Protein AF-A0A5K0VVV8-F1 (afdb_monomer_lite)

Radius of gyration: 10.71 Å; chains: 1; bounding box: 29×16×25 Å

Sequence (47 aa):
IAIGTDDVYKTAEVVKLAGGKITREPGPLPGINTKITACLDPDGWKT

Foldseek 3Di:
DDDDDPDQQVVVVVCVVVVWAWPAHWFADPPHGDTHTDIADPVRDDD

InterPro domains:
  IPR004360 Glyoxalase/fosfomycin resistance/dioxygenase domain [PF00903] (1-46)
  IPR029068 Glyoxalase/Bleomycin resistance protein/Dihydroxybiphenyl dioxygenase [G3DSA:3.10.180.10] (1-47)
  IPR029068 Glyoxalase/Bleomycin resistance protein/Dihydroxybiphenyl dioxygenase [SSF54593] (1-45)
  IPR037523 Vicinal oxygen chelate (VOC), core domain [PS51819] (1-47)

Secondary structure (DSSP, 8-state):
-----S-HHHHHHHHHHTT-EEEEEEEEPTTT--EEEEEE-TT----

Organism: NCBI:txid210225

Structure (mmCIF, N/CA/C/O backbone):
data_AF-A0A5K0VVV8-F1
#
_entry.id   AF-A0A5K0VVV8-F1
#
loop_
_atom_site.group_PDB
_atom_site.id
_atom_site.type_symbol
_atom_site.label_atom_id
_atom_site.label_alt_id
_atom_site.label_comp_id
_atom_site.label_asym_id
_atom_site.label_entity_id
_atom_site.label_seq_id
_atom_site.pdbx_PDB_ins_code
_atom_site.Cartn_x
_atom_site.Cartn_y
_atom_site.Cartn_z
_atom_site.occupancy
_atom_site.B_iso_or_equiv
_atom_site.auth_seq_id
_atom_site.auth_comp_id
_atom_site.auth_asym_id
_atom_site.auth_atom_id
_atom_site.pdbx_PDB_model_num
ATOM 1 N N . ILE A 1 1 ? 0.885 -10.990 3.833 1.00 86.06 1 ILE A N 1
ATOM 2 C CA . ILE A 1 1 ? 0.215 -11.781 2.762 1.00 86.06 1 ILE A CA 1
ATOM 3 C C . ILE A 1 1 ? 0.353 -11.012 1.454 1.00 86.06 1 ILE A C 1
ATOM 5 O O . ILE A 1 1 ? 0.166 -9.801 1.466 1.00 86.06 1 ILE A O 1
ATOM 9 N N . ALA A 1 2 ? 0.696 -11.679 0.349 1.00 91.12 2 ALA A N 1
ATOM 10 C CA . ALA A 1 2 ? 0.758 -11.053 -0.972 1.00 91.12 2 ALA A CA 1
ATOM 11 C C . ALA A 1 2 ? -0.412 -11.538 -1.839 1.00 91.12 2 ALA A C 1
ATOM 13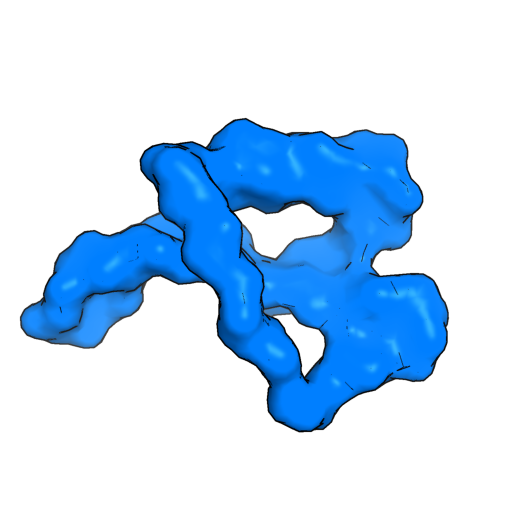 O O . ALA A 1 2 ? -0.658 -12.739 -1.923 1.00 91.12 2 ALA A O 1
ATOM 14 N N . ILE A 1 3 ? -1.121 -10.601 -2.469 1.00 91.50 3 ILE A N 1
ATOM 15 C CA . ILE A 1 3 ? -2.244 -10.868 -3.374 1.00 91.50 3 ILE A CA 1
ATOM 16 C C . ILE A 1 3 ? -1.903 -10.226 -4.719 1.00 91.50 3 ILE A C 1
ATOM 18 O O . ILE A 1 3 ? -1.539 -9.051 -4.771 1.00 91.50 3 ILE A O 1
ATOM 22 N N . GLY A 1 4 ? -1.991 -11.005 -5.798 1.00 94.38 4 GLY A N 1
ATOM 23 C CA . GLY A 1 4 ? -1.844 -10.491 -7.158 1.00 94.38 4 GLY A CA 1
ATOM 24 C C . GLY A 1 4 ? -3.099 -9.740 -7.604 1.00 94.38 4 GLY A C 1
ATOM 25 O O . GLY A 1 4 ? -4.212 -10.138 -7.273 1.00 94.38 4 GL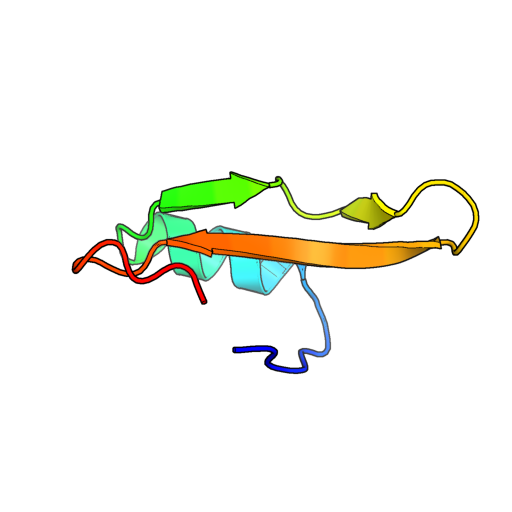Y A O 1
ATOM 26 N N . THR A 1 5 ? -2.915 -8.662 -8.359 1.00 94.69 5 THR A N 1
ATOM 27 C CA . THR A 1 5 ? -3.992 -7.874 -8.974 1.00 94.69 5 THR A CA 1
ATOM 28 C C . THR A 1 5 ? -3.526 -7.378 -10.337 1.00 94.69 5 THR A C 1
ATOM 30 O O . THR A 1 5 ? -2.328 -7.167 -10.538 1.00 94.69 5 THR A O 1
ATOM 33 N N . ASP A 1 6 ? -4.465 -7.164 -11.254 1.00 95.75 6 ASP A N 1
ATOM 34 C CA . ASP A 1 6 ? -4.176 -6.610 -12.578 1.00 95.75 6 ASP A CA 1
ATOM 35 C C . ASP A 1 6 ? -3.786 -5.122 -12.510 1.00 95.75 6 ASP A C 1
ATOM 37 O O . ASP A 1 6 ? -2.999 -4.642 -13.327 1.00 95.75 6 ASP A O 1
ATOM 41 N N . ASP A 1 7 ? -4.309 -4.380 -11.525 1.00 94.75 7 ASP A N 1
ATOM 42 C CA . ASP A 1 7 ? -4.078 -2.939 -11.389 1.00 94.75 7 ASP A CA 1
ATOM 43 C C . ASP A 1 7 ? -4.007 -2.495 -9.922 1.00 94.75 7 ASP A C 1
ATOM 45 O O . ASP A 1 7 ? -5.016 -2.304 -9.239 1.00 94.75 7 ASP A O 1
ATOM 49 N N . VAL A 1 8 ? -2.780 -2.268 -9.446 1.00 95.69 8 VAL A N 1
ATOM 50 C CA . VAL A 1 8 ? -2.522 -1.830 -8.067 1.00 95.69 8 VAL A CA 1
ATOM 51 C C . VAL A 1 8 ? -3.077 -0.440 -7.751 1.00 95.69 8 VAL A C 1
ATOM 53 O O . VAL A 1 8 ? -3.340 -0.163 -6.582 1.00 95.69 8 VAL A O 1
ATOM 56 N N . TYR A 1 9 ? -3.269 0.430 -8.747 1.00 95.81 9 TYR A N 1
ATOM 57 C CA . TYR A 1 9 ? -3.780 1.786 -8.527 1.00 95.81 9 TYR A CA 1
ATOM 58 C C . TYR A 1 9 ? -5.274 1.745 -8.223 1.00 95.81 9 TYR A C 1
ATOM 60 O O . TYR A 1 9 ? -5.705 2.260 -7.191 1.00 95.81 9 TYR A O 1
ATOM 68 N N . LYS A 1 10 ? -6.043 1.030 -9.053 1.00 96.12 10 LYS A N 1
ATOM 69 C CA . LYS A 1 10 ? -7.476 0.802 -8.813 1.00 96.12 10 LYS A CA 1
ATOM 70 C C . LYS A 1 10 ? -7.713 0.051 -7.510 1.00 96.12 10 LYS A C 1
ATOM 72 O O . LYS A 1 10 ? -8.599 0.414 -6.742 1.00 96.12 10 LYS A O 1
ATOM 77 N N . THR A 1 11 ? -6.906 -0.975 -7.225 1.00 94.81 11 THR A N 1
ATOM 78 C CA . THR A 1 11 ? -7.022 -1.708 -5.959 1.00 94.81 11 THR A CA 1
ATOM 79 C C . THR A 1 11 ? -6.788 -0.786 -4.760 1.00 94.81 11 THR A C 1
ATOM 81 O O . THR A 1 11 ? -7.565 -0.833 -3.810 1.00 94.81 11 THR A O 1
ATOM 84 N N . ALA A 1 12 ? -5.781 0.091 -4.800 1.00 94.44 12 ALA A N 1
ATOM 85 C CA . ALA A 1 12 ? -5.530 1.034 -3.711 1.00 94.44 12 ALA A CA 1
ATOM 86 C C . ALA A 1 12 ? -6.695 2.018 -3.491 1.00 94.44 12 ALA A C 1
ATOM 88 O O . ALA A 1 12 ? -7.024 2.315 -2.343 1.00 94.44 12 ALA A O 1
ATOM 89 N N . GLU A 1 13 ? -7.345 2.497 -4.556 1.00 94.81 13 GLU A N 1
ATOM 90 C CA . GLU A 1 13 ? -8.537 3.353 -4.449 1.00 94.81 13 GLU A CA 1
ATOM 91 C C . GLU A 1 13 ? -9.709 2.626 -3.785 1.00 94.81 13 GLU A C 1
ATOM 93 O O . GLU A 1 13 ? -10.315 3.157 -2.854 1.00 94.81 13 GLU A O 1
ATOM 98 N N . VAL A 1 14 ? -9.987 1.388 -4.205 1.00 93.88 14 VAL A N 1
ATOM 99 C CA . VAL A 1 14 ? -11.043 0.560 -3.602 1.00 93.88 14 VAL A CA 1
ATOM 100 C C . VAL A 1 14 ? -10.758 0.303 -2.122 1.00 93.88 14 VAL A C 1
ATOM 102 O O . VAL A 1 14 ? -11.660 0.421 -1.296 1.00 93.88 14 VAL A O 1
ATOM 105 N N . VAL A 1 15 ? -9.503 0.019 -1.762 1.00 91.56 15 VAL A N 1
ATOM 106 C CA . VAL A 1 15 ? -9.101 -0.173 -0.361 1.00 91.56 15 VAL A CA 1
ATOM 107 C C . VAL A 1 15 ? -9.323 1.101 0.460 1.00 91.56 15 VAL A C 1
ATOM 109 O O . VAL A 1 15 ? -9.856 1.011 1.565 1.00 91.56 15 VAL A O 1
ATOM 112 N N . LYS A 1 16 ? -8.984 2.285 -0.071 1.00 90.75 16 LYS A N 1
ATOM 113 C CA . LYS A 1 16 ? -9.255 3.572 0.601 1.00 90.75 16 LYS A CA 1
ATOM 114 C C . LYS A 1 16 ? -10.758 3.802 0.798 1.00 90.75 16 LYS A C 1
ATOM 116 O O . LYS A 1 16 ? -11.169 4.192 1.888 1.00 90.75 16 LYS A O 1
ATOM 121 N N . LEU A 1 17 ? -11.574 3.531 -0.224 1.00 92.56 17 LEU A N 1
ATOM 122 C CA . LEU A 1 17 ? -13.038 3.658 -0.154 1.00 92.56 17 LEU A CA 1
ATOM 123 C C . LEU A 1 17 ? -13.667 2.693 0.857 1.00 92.56 17 LEU A C 1
ATOM 125 O O . LEU A 1 17 ? -14.640 3.045 1.516 1.00 92.56 17 LEU A O 1
ATOM 129 N N . ALA A 1 18 ? -13.088 1.504 1.019 1.00 90.62 18 ALA A N 1
ATOM 130 C CA . ALA A 1 18 ? -13.509 0.519 2.010 1.00 90.62 18 ALA A CA 1
ATOM 131 C C . ALA A 1 18 ? -13.054 0.848 3.450 1.00 90.62 18 ALA A C 1
ATOM 133 O O . ALA A 1 18 ? -13.298 0.058 4.359 1.00 90.62 18 ALA A O 1
ATOM 134 N N . GLY A 1 19 ? -12.385 1.986 3.676 1.00 88.25 19 GLY A N 1
ATOM 135 C CA . GLY A 1 19 ? -11.870 2.384 4.992 1.00 88.25 19 GLY A CA 1
ATOM 136 C C . GLY A 1 19 ? -10.536 1.733 5.370 1.00 88.25 19 GLY A C 1
ATOM 137 O O . GLY A 1 19 ? -10.095 1.846 6.513 1.00 88.25 19 GLY A O 1
ATOM 138 N N . GLY A 1 20 ? -9.876 1.061 4.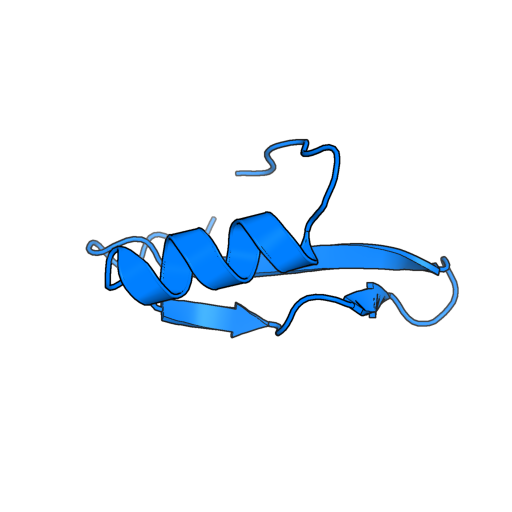424 1.00 87.94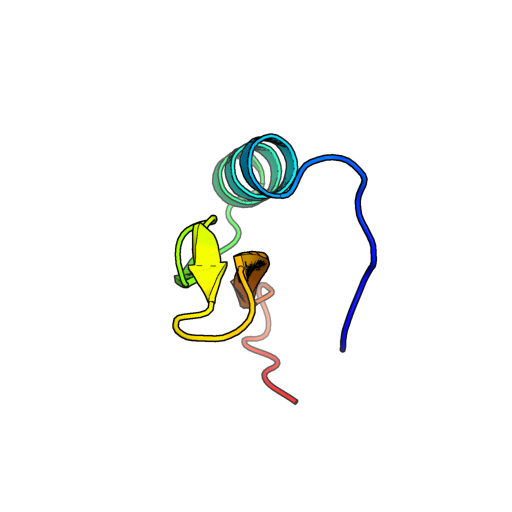 20 GLY A N 1
ATOM 139 C CA . GLY A 1 20 ? -8.558 0.469 4.616 1.00 87.94 20 GLY A CA 1
ATOM 140 C C . GLY A 1 20 ? -7.450 1.521 4.658 1.00 87.94 20 GLY A C 1
ATOM 141 O O . GLY A 1 20 ? -7.485 2.540 3.960 1.00 87.94 20 GLY A O 1
ATOM 142 N N . LYS A 1 21 ? -6.415 1.266 5.463 1.00 90.19 21 LYS A N 1
ATOM 143 C CA . LYS A 1 21 ? -5.292 2.195 5.626 1.00 90.19 21 LYS A CA 1
ATOM 144 C C . LYS A 1 21 ? -4.154 1.834 4.679 1.00 90.19 21 LYS A C 1
ATOM 146 O O . LYS A 1 21 ? -3.446 0.854 4.898 1.00 90.19 21 LYS A O 1
ATOM 151 N N . ILE A 1 22 ? -3.916 2.658 3.661 1.00 92.56 22 ILE A N 1
ATOM 152 C CA . ILE A 1 22 ? -2.732 2.518 2.803 1.00 92.56 22 ILE A CA 1
ATOM 153 C C . ILE A 1 22 ? -1.474 2.905 3.591 1.00 92.56 22 ILE A C 1
ATOM 155 O O . ILE A 1 22 ? -1.400 3.971 4.198 1.00 92.56 22 ILE A O 1
ATOM 159 N N . THR A 1 23 ? -0.478 2.019 3.597 1.00 92.25 23 THR A N 1
ATOM 160 C CA . THR A 1 23 ? 0.847 2.255 4.201 1.00 92.25 23 THR A CA 1
ATOM 161 C C . THR A 1 23 ? 1.926 2.520 3.159 1.00 92.25 23 THR A C 1
ATOM 163 O O . THR A 1 23 ? 2.917 3.179 3.466 1.00 92.25 23 THR A O 1
ATOM 166 N N . ARG A 1 24 ? 1.732 2.037 1.926 1.00 92.81 24 ARG A N 1
ATOM 167 C CA . ARG A 1 24 ? 2.549 2.375 0.761 1.00 92.81 24 ARG A CA 1
ATOM 168 C C . ARG A 1 24 ? 1.630 2.636 -0.423 1.00 92.81 24 ARG A C 1
ATOM 170 O O . ARG A 1 24 ? 0.933 1.728 -0.882 1.00 92.81 24 ARG A O 1
ATOM 177 N N . GLU A 1 25 ? 1.662 3.868 -0.914 1.00 94.19 25 GLU A N 1
ATOM 178 C CA . GLU A 1 25 ? 0.925 4.268 -2.111 1.00 94.19 25 GLU A CA 1
ATOM 179 C C . GLU A 1 25 ? 1.311 3.394 -3.319 1.00 94.19 25 GLU A C 1
ATOM 181 O O . GLU A 1 25 ? 2.455 2.926 -3.403 1.00 94.19 25 GLU A O 1
ATOM 186 N N . PRO A 1 26 ? 0.361 3.130 -4.233 1.00 95.81 26 PRO A N 1
ATOM 187 C CA . PRO A 1 26 ? 0.600 2.296 -5.401 1.00 95.81 26 PRO A CA 1
ATOM 188 C C . PRO A 1 26 ? 1.707 2.883 -6.280 1.00 95.81 26 PRO A C 1
ATOM 190 O O . PRO A 1 26 ? 1.657 4.044 -6.689 1.00 95.81 26 PRO A O 1
ATOM 193 N N . GLY A 1 27 ? 2.712 2.072 -6.598 1.00 95.44 27 GLY A N 1
ATOM 194 C CA . GLY A 1 27 ? 3.805 2.512 -7.455 1.00 95.44 27 GLY A CA 1
ATOM 195 C C . GLY A 1 27 ? 4.893 1.466 -7.679 1.00 95.44 27 GLY A C 1
ATOM 196 O O . GLY A 1 27 ? 4.921 0.432 -7.002 1.00 95.44 27 GLY A O 1
ATOM 197 N N . PRO A 1 28 ? 5.797 1.720 -8.641 1.00 95.44 28 PRO A N 1
ATOM 198 C CA . PRO A 1 28 ? 6.917 0.835 -8.917 1.00 95.44 28 PRO A CA 1
ATOM 199 C C . PRO A 1 28 ? 7.904 0.805 -7.745 1.00 95.44 28 PRO A C 1
ATOM 201 O O . PRO A 1 28 ? 8.177 1.817 -7.093 1.00 95.44 28 PRO A O 1
ATOM 204 N N . LEU A 1 29 ? 8.467 -0.371 -7.481 1.00 92.50 29 LEU A N 1
ATOM 205 C CA . LEU A 1 29 ? 9.622 -0.508 -6.606 1.00 92.50 29 LEU A CA 1
ATOM 206 C C . LEU A 1 29 ? 10.885 0.017 -7.304 1.00 92.50 29 LEU A C 1
ATOM 208 O O . LEU A 1 29 ? 11.102 -0.286 -8.483 1.00 92.50 29 LEU A O 1
ATOM 212 N N . PRO A 1 30 ? 11.742 0.764 -6.584 1.00 90.56 30 PRO A N 1
ATOM 213 C CA . PRO A 1 30 ? 13.012 1.218 -7.131 1.00 90.56 30 PRO A CA 1
ATOM 214 C C . PRO A 1 30 ? 13.876 0.010 -7.517 1.00 90.56 30 PRO A C 1
ATOM 216 O O . PRO A 1 30 ? 13.970 -0.963 -6.773 1.00 90.56 30 PRO A O 1
ATOM 219 N N . GLY A 1 31 ? 14.481 0.058 -8.703 1.00 93.06 31 GLY A N 1
ATOM 220 C CA . GLY A 1 31 ? 15.390 -0.975 -9.213 1.00 93.06 31 GLY A CA 1
ATOM 221 C C . GLY A 1 31 ? 14.728 -2.141 -9.954 1.00 93.06 31 GLY A C 1
ATOM 222 O O . GLY A 1 31 ? 15.346 -2.675 -10.867 1.00 93.06 31 GLY A O 1
ATOM 223 N N . ILE A 1 32 ? 13.480 -2.508 -9.633 1.00 92.25 32 ILE A N 1
ATOM 224 C CA . ILE A 1 32 ? 12.811 -3.676 -10.248 1.00 92.25 32 ILE A CA 1
ATOM 225 C C . ILE A 1 32 ? 11.497 -3.351 -10.973 1.00 92.25 32 ILE A C 1
ATOM 227 O O . ILE A 1 32 ? 10.871 -4.258 -11.517 1.00 92.25 32 ILE A O 1
ATOM 231 N N . ASN A 1 33 ? 11.054 -2.084 -10.978 1.00 90.25 33 ASN A N 1
ATOM 232 C CA . ASN A 1 33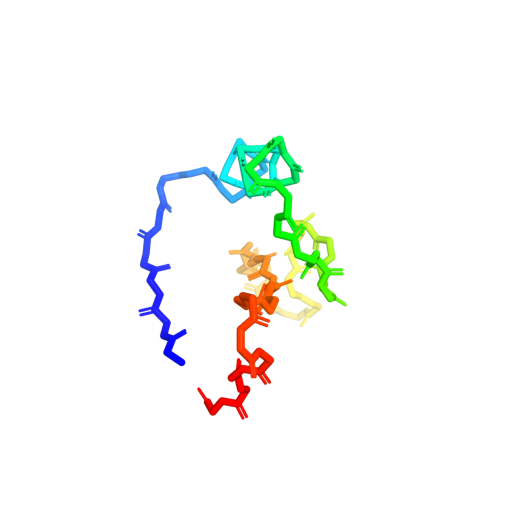 ? 9.847 -1.562 -11.655 1.00 90.25 33 ASN A CA 1
ATOM 233 C C . ASN A 1 33 ? 8.519 -2.283 -11.337 1.00 90.25 33 ASN A C 1
ATOM 235 O O . ASN A 1 33 ? 7.469 -1.927 -11.873 1.00 90.25 33 ASN A O 1
ATOM 239 N N . THR A 1 34 ? 8.541 -3.270 -10.443 1.00 95.25 34 THR A N 1
ATOM 240 C CA . THR A 1 34 ? 7.376 -4.055 -10.043 1.00 95.25 34 THR A CA 1
ATOM 241 C C . THR A 1 34 ? 6.421 -3.153 -9.284 1.00 95.25 34 THR A C 1
ATOM 243 O O . THR A 1 34 ? 6.809 -2.521 -8.300 1.00 95.25 34 THR A O 1
ATOM 246 N N . LYS A 1 35 ? 5.181 -3.063 -9.760 1.00 95.44 35 LYS A N 1
ATOM 247 C CA . LYS A 1 35 ? 4.162 -2.187 -9.187 1.00 95.44 35 LYS A CA 1
ATOM 248 C C . LYS A 1 35 ? 3.526 -2.873 -7.988 1.00 95.44 35 LYS A C 1
ATOM 250 O O . LYS A 1 35 ? 3.024 -3.984 -8.121 1.00 95.44 35 LYS A O 1
ATOM 255 N N . ILE A 1 36 ? 3.543 -2.208 -6.838 1.00 95.75 36 ILE A N 1
ATOM 256 C CA . ILE A 1 36 ? 2.935 -2.715 -5.606 1.00 95.75 36 ILE A CA 1
ATOM 257 C C . ILE A 1 36 ? 2.187 -1.602 -4.879 1.00 95.75 36 ILE A C 1
ATOM 259 O O . ILE A 1 36 ? 2.510 -0.424 -5.025 1.00 95.75 36 ILE A O 1
ATOM 263 N N . THR A 1 37 ? 1.244 -1.991 -4.032 1.00 94.38 37 THR A N 1
ATOM 264 C CA . THR A 1 37 ? 0.684 -1.161 -2.962 1.00 94.38 37 THR A CA 1
ATOM 265 C C . THR A 1 37 ? 0.685 -1.981 -1.675 1.00 94.38 37 THR A C 1
ATOM 267 O O . THR A 1 37 ? 0.691 -3.211 -1.733 1.00 94.38 37 THR A O 1
ATOM 270 N N . ALA A 1 38 ? 0.730 -1.324 -0.518 1.00 93.38 38 ALA A N 1
ATOM 271 C CA . ALA A 1 38 ? 0.614 -2.000 0.769 1.00 93.38 38 ALA A CA 1
ATOM 272 C C . ALA A 1 38 ? -0.427 -1.302 1.634 1.00 93.38 38 ALA A C 1
ATOM 274 O O . ALA A 1 38 ? -0.431 -0.074 1.756 1.00 93.38 38 ALA A O 1
ATOM 275 N N . CYS A 1 39 ? -1.265 -2.090 2.290 1.00 91.25 39 CYS A N 1
ATOM 276 C CA . CYS A 1 39 ? -2.316 -1.626 3.180 1.00 91.25 39 CYS A CA 1
ATOM 277 C C . CYS A 1 39 ? -2.305 -2.412 4.492 1.00 91.25 39 CYS A C 1
ATOM 279 O O . CYS A 1 39 ? -1.721 -3.490 4.572 1.00 91.25 39 CY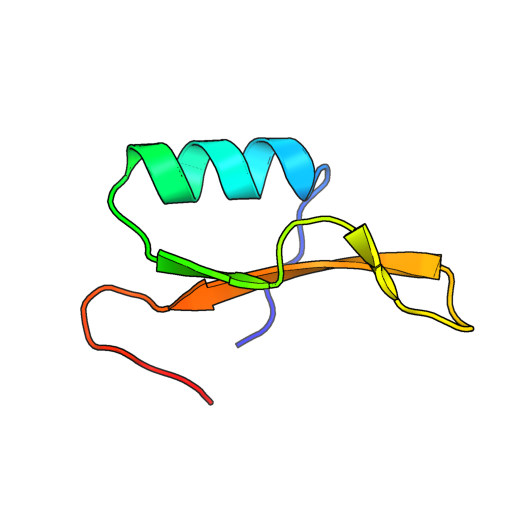S A O 1
ATOM 281 N N . LEU A 1 40 ? -2.924 -1.830 5.512 1.00 88.94 40 LEU A N 1
ATOM 282 C CA . LEU A 1 40 ? -3.308 -2.503 6.743 1.00 88.94 40 LEU A CA 1
ATOM 283 C C . LEU A 1 40 ? -4.803 -2.786 6.670 1.00 88.94 40 LEU A C 1
ATOM 285 O O . LEU A 1 40 ? -5.588 -1.918 6.269 1.00 88.94 40 LEU A O 1
ATOM 289 N N . ASP A 1 41 ? -5.168 -3.995 7.052 1.00 83.56 41 ASP A N 1
ATOM 290 C CA . ASP A 1 41 ? -6.538 -4.373 7.358 1.00 83.56 41 ASP A CA 1
ATOM 291 C C . ASP A 1 41 ? -6.991 -3.723 8.689 1.00 83.56 41 ASP A C 1
ATOM 293 O O . ASP A 1 41 ? -6.169 -3.142 9.412 1.00 83.56 41 ASP A O 1
ATOM 297 N N . PRO A 1 42 ? -8.292 -3.783 9.022 1.00 80.25 42 PRO A N 1
ATOM 298 C CA . PRO A 1 42 ? -8.839 -3.160 10.228 1.00 80.25 42 PRO A CA 1
ATOM 299 C C . PRO A 1 42 ? -8.197 -3.643 11.534 1.00 80.25 42 PRO A C 1
ATOM 301 O O . PRO A 1 42 ? -8.095 -2.855 12.474 1.00 80.25 42 PRO A O 1
ATOM 304 N N . ASP A 1 43 ? -7.715 -4.888 11.576 1.00 83.00 43 ASP A N 1
ATOM 305 C CA . ASP A 1 43 ? -7.069 -5.466 12.758 1.00 83.00 43 ASP A CA 1
ATOM 306 C C . ASP A 1 43 ? -5.568 -5.121 12.838 1.00 83.00 43 ASP A C 1
ATOM 308 O O . ASP A 1 43 ? -4.886 -5.468 13.804 1.00 83.00 43 ASP A O 1
ATOM 312 N N . GLY A 1 44 ? -5.033 -4.397 11.846 1.00 70.19 44 GLY A N 1
ATOM 313 C CA . GLY A 1 44 ? -3.640 -3.954 11.813 1.00 70.19 44 GLY A CA 1
ATOM 314 C C . GLY A 1 44 ? -2.632 -5.068 11.522 1.00 70.19 44 GLY A C 1
ATOM 315 O O . GLY A 1 44 ? -1.443 -4.905 11.816 1.00 70.19 44 GLY A O 1
ATOM 316 N N . TRP A 1 45 ? -3.076 -6.181 10.943 1.00 67.75 45 TRP A N 1
ATOM 317 C CA . TRP A 1 45 ? -2.231 -7.298 10.552 1.00 67.75 45 TRP A CA 1
ATOM 318 C C . TRP A 1 45 ? -1.161 -6.868 9.545 1.00 67.75 45 TRP A C 1
ATOM 320 O O . TRP A 1 45 ? -1.412 -6.334 8.463 1.00 67.75 45 TRP A O 1
ATOM 330 N N . LYS A 1 46 ? 0.091 -7.138 9.915 1.00 60.62 46 LYS A N 1
ATOM 331 C CA . LYS A 1 46 ? 1.274 -6.827 9.117 1.00 60.62 46 LYS A CA 1
ATOM 332 C C . LYS A 1 46 ? 2.266 -7.983 9.243 1.00 60.62 46 LYS A C 1
ATOM 334 O O . LYS A 1 46 ? 3.209 -7.919 10.024 1.00 60.62 46 LYS A O 1
ATOM 339 N N . THR A 1 47 ? 2.021 -9.059 8.501 1.00 48.72 47 THR A N 1
ATOM 340 C CA . THR A 1 47 ? 2.985 -10.158 8.299 1.00 48.72 47 THR A CA 1
ATOM 341 C C . THR A 1 47 ? 3.266 -10.347 6.826 1.00 48.72 47 THR A C 1
ATOM 343 O O . THR A 1 47 ? 2.281 -10.546 6.065 1.00 48.72 47 THR A O 1
#

pLDDT: mean 89.6, std 9.48, range [48.72, 96.12]